Protein AF-A0AA35W5R3-F1 (afdb_monomer)

Sequence (94 aa):
MAANVPRITLSLAAVRTFHSGSIVSAGQQWRLGCGRARSGTEYGPLTDLPDWCYADGRQAPPTKGHVRRAQRQRKIGQKIQRLISEMEKAEETA

Structure (mmCIF, N/CA/C/O backbone):
data_AF-A0AA35W5R3-F1
#
_entry.id   AF-A0AA35W5R3-F1
#
loop_
_atom_site.group_PDB
_atom_site.id
_atom_site.type_symbol
_atom_site.label_atom_id
_atom_site.label_alt_id
_atom_site.label_comp_id
_atom_site.label_asym_id
_atom_site.label_entity_id
_atom_site.label_seq_id
_atom_site.pdbx_PDB_ins_code
_atom_site.Cartn_x
_atom_site.Cartn_y
_atom_site.Cartn_z
_atom_site.occupancy
_atom_site.B_iso_or_equiv
_atom_site.auth_seq_id
_atom_site.auth_comp_id
_atom_site.auth_asym_id
_atom_site.auth_atom_id
_atom_site.pdbx_PDB_model_num
ATOM 1 N N . MET A 1 1 ? 53.751 54.557 -24.362 1.00 39.69 1 MET A N 1
ATOM 2 C CA . MET A 1 1 ? 53.230 54.114 -23.049 1.00 39.69 1 MET A CA 1
ATOM 3 C C . MET A 1 1 ? 52.265 52.960 -23.295 1.00 39.69 1 MET A C 1
ATOM 5 O O . MET A 1 1 ? 51.115 53.209 -23.623 1.00 39.69 1 MET A O 1
ATOM 9 N N . ALA A 1 2 ? 52.739 51.711 -23.266 1.00 40.69 2 ALA A N 1
ATOM 10 C CA . ALA A 1 2 ? 51.883 50.538 -23.457 1.00 40.69 2 ALA A CA 1
ATOM 11 C C . ALA A 1 2 ? 51.383 50.068 -22.084 1.00 40.69 2 ALA A C 1
ATOM 13 O O . ALA A 1 2 ? 52.183 49.659 -21.244 1.00 40.69 2 ALA A O 1
ATOM 14 N N . ALA A 1 3 ? 50.080 50.195 -21.834 1.00 45.16 3 ALA A N 1
ATOM 15 C CA . ALA A 1 3 ? 49.461 49.756 -20.591 1.00 45.16 3 ALA A CA 1
ATOM 16 C C . ALA A 1 3 ? 49.395 48.221 -20.559 1.00 45.16 3 ALA A C 1
ATOM 18 O O . ALA A 1 3 ? 48.735 47.595 -21.387 1.00 45.16 3 ALA A O 1
ATOM 19 N N . ASN A 1 4 ? 50.104 47.624 -19.603 1.00 51.00 4 ASN A N 1
ATOM 20 C CA . ASN A 1 4 ? 50.024 46.204 -19.290 1.00 51.00 4 ASN A CA 1
ATOM 21 C C . ASN A 1 4 ? 48.726 45.955 -18.506 1.00 51.00 4 ASN A C 1
ATOM 23 O O . ASN A 1 4 ? 48.623 46.333 -17.341 1.00 51.00 4 ASN A O 1
ATOM 27 N N . VAL A 1 5 ? 47.721 45.373 -19.159 1.00 49.75 5 VAL A N 1
ATOM 28 C CA . VAL A 1 5 ? 46.473 44.962 -18.504 1.00 49.75 5 VAL A CA 1
ATOM 29 C C . VAL A 1 5 ? 46.640 43.507 -18.060 1.00 49.75 5 VAL A C 1
ATOM 31 O O . VAL A 1 5 ? 46.852 42.646 -18.919 1.00 49.75 5 VAL A O 1
ATOM 34 N N . PRO A 1 6 ? 46.541 43.183 -16.758 1.00 50.69 6 PRO A N 1
ATOM 35 C CA . PRO A 1 6 ? 46.635 41.802 -16.319 1.00 50.69 6 PRO A CA 1
ATOM 36 C C . PRO A 1 6 ? 45.419 41.030 -16.838 1.00 50.69 6 PRO A C 1
ATOM 38 O O . PRO A 1 6 ? 44.277 41.291 -16.458 1.00 50.69 6 PRO A O 1
ATOM 41 N N . ARG A 1 7 ? 45.663 40.056 -17.720 1.00 55.19 7 ARG A N 1
ATOM 42 C CA . ARG A 1 7 ? 44.673 39.033 -18.065 1.00 55.19 7 ARG A CA 1
ATOM 43 C C . ARG A 1 7 ? 44.453 38.173 -16.825 1.00 55.19 7 ARG A C 1
ATOM 45 O O . ARG A 1 7 ? 45.229 37.261 -16.559 1.00 55.19 7 ARG A O 1
ATOM 52 N N . ILE A 1 8 ? 43.401 38.470 -16.069 1.00 56.38 8 ILE A N 1
ATOM 53 C CA . ILE A 1 8 ? 42.899 37.571 -15.032 1.00 56.38 8 ILE A CA 1
ATOM 54 C C . ILE A 1 8 ? 42.340 36.349 -15.763 1.00 56.38 8 ILE A C 1
ATOM 56 O O . ILE A 1 8 ? 41.209 36.343 -16.243 1.00 56.38 8 ILE A O 1
ATOM 60 N N . THR A 1 9 ? 43.165 35.316 -15.908 1.00 54.69 9 THR A N 1
ATOM 61 C CA . THR A 1 9 ? 42.708 33.986 -16.296 1.00 54.69 9 THR A CA 1
ATOM 62 C C . THR A 1 9 ? 41.868 33.445 -15.148 1.00 54.69 9 THR A C 1
ATOM 64 O O . THR A 1 9 ? 42.403 32.902 -14.184 1.00 54.69 9 THR A O 1
ATOM 67 N N . LEU A 1 10 ? 40.549 33.621 -15.235 1.00 54.38 10 LEU A N 1
ATOM 68 C CA . LEU A 1 10 ? 39.600 32.849 -14.442 1.00 54.38 10 LEU A CA 1
ATOM 69 C C . LEU A 1 10 ? 39.756 31.390 -14.876 1.00 54.38 10 LEU A C 1
ATOM 71 O O . LEU A 1 10 ? 39.185 30.962 -15.879 1.00 54.38 10 LEU A O 1
ATOM 75 N N . SER A 1 11 ? 40.587 30.636 -14.157 1.00 59.12 11 SER A N 1
ATOM 76 C CA . SER A 1 11 ? 40.571 29.187 -14.255 1.00 59.12 11 SER A CA 1
ATOM 77 C C . SER A 1 11 ? 39.193 28.745 -13.781 1.00 59.12 11 SER A C 1
ATOM 79 O O . SER A 1 11 ? 38.862 28.790 -12.597 1.00 59.12 11 SER A O 1
ATOM 81 N N . LEU A 1 12 ? 38.343 28.365 -14.733 1.00 59.03 12 LEU A N 1
ATOM 82 C CA . LEU A 1 12 ? 37.092 27.693 -14.439 1.00 59.03 12 LEU A CA 1
ATOM 83 C C . LEU A 1 12 ? 37.471 26.297 -13.933 1.00 59.03 12 LEU A C 1
ATOM 85 O O . LEU A 1 12 ? 37.489 25.325 -14.685 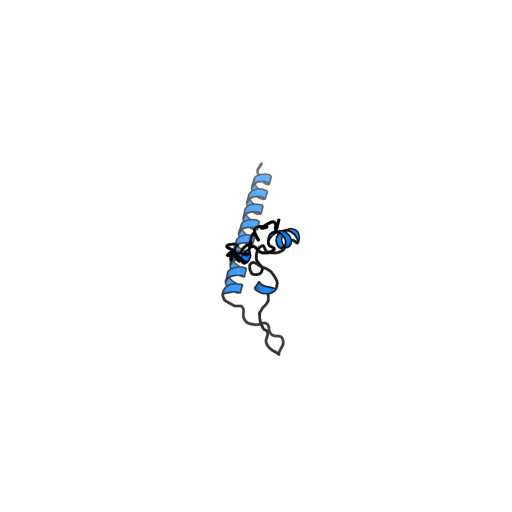1.00 59.03 12 LEU A O 1
ATOM 89 N N . ALA A 1 13 ? 37.881 26.206 -12.667 1.00 60.53 13 ALA A N 1
ATOM 90 C CA . ALA A 1 13 ? 37.989 24.939 -11.979 1.00 60.53 13 ALA A CA 1
ATOM 91 C C . ALA A 1 13 ? 36.586 24.338 -12.025 1.00 60.53 13 ALA A C 1
ATOM 93 O O . ALA A 1 13 ? 35.680 24.800 -11.334 1.00 60.53 13 ALA A O 1
ATOM 94 N N . ALA A 1 14 ? 36.379 23.372 -12.918 1.00 63.91 14 ALA A N 1
ATOM 95 C CA . ALA A 1 14 ? 35.153 22.605 -12.989 1.00 63.91 14 ALA A CA 1
ATOM 96 C C . ALA A 1 14 ? 35.028 21.837 -11.669 1.00 63.91 14 ALA A C 1
ATOM 98 O O . ALA A 1 14 ? 35.541 20.727 -11.519 1.00 63.91 14 ALA A O 1
ATOM 99 N N . VAL A 1 15 ? 34.405 22.469 -10.675 1.00 63.22 15 VAL A N 1
ATOM 100 C CA . VAL A 1 15 ? 34.080 21.833 -9.407 1.00 63.22 15 VAL A CA 1
ATOM 101 C C . VAL A 1 15 ? 33.075 20.741 -9.743 1.00 63.22 15 VAL A C 1
ATOM 103 O O . VAL A 1 15 ? 31.923 21.016 -10.070 1.00 63.22 15 VAL A O 1
ATOM 106 N N . ARG A 1 16 ? 33.522 19.485 -9.713 1.00 63.97 16 ARG A N 1
ATOM 107 C CA . ARG A 1 16 ? 32.633 18.325 -9.794 1.00 63.97 16 ARG A CA 1
ATOM 108 C C . ARG A 1 16 ? 31.841 18.288 -8.492 1.00 63.97 16 ARG A C 1
ATOM 110 O O . ARG A 1 16 ? 32.306 17.750 -7.492 1.00 63.97 16 ARG A O 1
ATOM 117 N N . THR A 1 17 ? 30.679 18.925 -8.475 1.00 66.62 17 THR A N 1
ATOM 118 C CA . THR A 1 17 ? 29.759 18.843 -7.345 1.00 66.62 17 THR A CA 1
ATOM 119 C C . THR A 1 17 ? 29.133 17.451 -7.347 1.00 66.62 17 THR A C 1
ATOM 121 O O . THR A 1 17 ? 28.400 17.071 -8.258 1.00 66.62 17 THR A O 1
ATOM 124 N N . PHE A 1 18 ? 29.461 16.642 -6.341 1.00 66.88 18 PHE A N 1
ATOM 125 C CA . PHE A 1 18 ? 28.790 15.364 -6.137 1.00 66.88 18 PHE A CA 1
ATOM 126 C C . PHE A 1 18 ? 27.417 15.634 -5.524 1.00 66.88 18 PHE A C 1
ATOM 128 O O . PHE A 1 18 ? 27.310 16.189 -4.431 1.00 66.88 18 PHE A O 1
ATOM 135 N N . HIS A 1 19 ? 26.356 15.255 -6.233 1.00 65.31 19 HIS A N 1
ATOM 136 C CA . HIS A 1 19 ? 25.011 15.286 -5.679 1.00 65.31 19 HIS A CA 1
ATOM 137 C C . HIS A 1 19 ? 24.876 14.166 -4.638 1.00 65.31 19 HIS A C 1
ATOM 139 O O . HIS A 1 19 ? 24.858 12.991 -4.991 1.00 65.31 19 HIS A O 1
ATOM 145 N N . SER A 1 20 ? 24.794 14.526 -3.356 1.00 67.81 20 SER A N 1
ATOM 146 C CA . SER A 1 20 ? 24.569 13.590 -2.241 1.00 67.81 20 SER A CA 1
ATOM 147 C C . SER A 1 20 ? 23.084 13.367 -1.926 1.00 67.81 20 SER A C 1
ATOM 149 O O . SER A 1 20 ? 22.744 12.710 -0.942 1.00 67.81 20 SER A O 1
ATOM 151 N N . GLY A 1 21 ? 22.179 13.915 -2.742 1.00 65.25 21 GLY A N 1
ATOM 152 C CA . GLY A 1 21 ? 20.745 13.728 -2.570 1.00 65.25 21 GLY A CA 1
ATOM 153 C C . GLY A 1 21 ? 20.326 12.292 -2.878 1.00 65.25 21 GLY A C 1
ATOM 154 O O . GLY A 1 21 ? 20.760 11.689 -3.859 1.00 65.25 21 GLY A O 1
ATOM 155 N N . SER A 1 22 ? 19.446 11.736 -2.045 1.00 67.75 22 SER A N 1
ATOM 156 C CA . SER A 1 22 ? 18.822 10.447 -2.337 1.00 67.75 22 SER A CA 1
ATOM 157 C C . SER A 1 22 ? 17.971 10.564 -3.604 1.00 67.75 22 SER A C 1
ATOM 159 O O . SER A 1 22 ? 16.999 11.32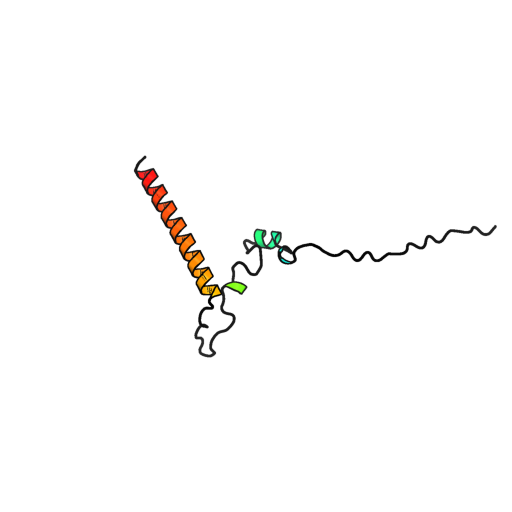1 -3.631 1.00 67.75 22 SER A O 1
ATOM 161 N N . ILE A 1 23 ? 18.296 9.776 -4.635 1.00 65.06 23 ILE A N 1
ATOM 162 C CA . ILE A 1 23 ? 17.536 9.697 -5.900 1.00 65.06 23 ILE A CA 1
ATOM 163 C C . ILE A 1 23 ? 16.055 9.376 -5.632 1.00 65.06 23 ILE A C 1
ATOM 165 O O . ILE A 1 23 ? 15.165 9.813 -6.359 1.00 65.06 23 ILE A O 1
ATOM 169 N N . VAL A 1 24 ? 15.771 8.675 -4.529 1.00 62.53 24 VAL A N 1
ATOM 170 C CA . VAL A 1 24 ? 14.417 8.289 -4.105 1.00 62.53 24 VAL A CA 1
ATOM 171 C C . VAL A 1 24 ? 13.532 9.507 -3.788 1.00 62.53 24 VAL A C 1
ATOM 173 O O . VAL A 1 24 ? 12.308 9.421 -3.889 1.00 62.53 24 VAL A O 1
ATOM 176 N N . SER A 1 25 ? 14.129 10.656 -3.458 1.00 66.75 25 SER A N 1
ATOM 177 C CA . SER A 1 25 ? 13.413 11.887 -3.097 1.00 66.75 25 SER A CA 1
ATOM 178 C C . SER A 1 25 ? 13.106 12.798 -4.294 1.00 66.75 25 SER A C 1
ATOM 180 O O . SER A 1 25 ? 12.351 13.764 -4.150 1.00 66.75 25 SER A O 1
ATOM 182 N N . ALA A 1 26 ? 13.645 12.513 -5.484 1.00 81.44 26 ALA A N 1
ATOM 183 C CA . ALA A 1 26 ? 13.457 13.358 -6.662 1.00 81.44 26 ALA A CA 1
ATOM 184 C C . ALA A 1 26 ? 11.980 13.386 -7.098 1.00 81.44 26 ALA A C 1
ATOM 186 O O . ALA A 1 26 ? 11.419 12.368 -7.508 1.00 81.44 26 ALA A O 1
ATOM 187 N N . GLY A 1 27 ? 11.325 14.547 -6.995 1.00 88.31 27 GLY A N 1
ATOM 188 C CA . GLY A 1 27 ? 9.903 14.711 -7.329 1.00 88.31 27 GLY A CA 1
ATOM 189 C C . GLY A 1 27 ? 8.923 14.177 -6.274 1.00 88.31 27 GLY A C 1
ATOM 190 O O . GLY A 1 27 ? 7.737 14.028 -6.570 1.00 88.31 27 GLY A O 1
ATOM 191 N N . GLN A 1 28 ? 9.384 13.894 -5.049 1.00 89.88 28 GLN A N 1
ATOM 192 C CA . GLN A 1 28 ? 8.530 13.426 -3.951 1.00 89.88 28 GLN A CA 1
ATOM 193 C C . GLN A 1 28 ? 7.374 14.396 -3.654 1.00 89.88 28 GLN A C 1
ATOM 195 O O . GLN A 1 28 ? 6.234 13.960 -3.532 1.00 89.88 28 GLN A O 1
ATOM 200 N N . GLN A 1 29 ? 7.655 15.698 -3.536 1.00 91.56 29 GLN A N 1
ATOM 201 C CA . GLN A 1 29 ? 6.640 16.701 -3.186 1.00 91.56 29 GLN A CA 1
ATOM 202 C C . GLN A 1 29 ? 5.517 16.763 -4.223 1.00 91.56 29 GLN A C 1
ATOM 204 O O . GLN A 1 29 ? 4.346 16.761 -3.859 1.00 91.56 29 GLN A O 1
ATOM 209 N N . TRP A 1 30 ? 5.871 16.734 -5.509 1.00 92.69 30 TRP A N 1
ATOM 210 C CA . TRP A 1 30 ? 4.892 16.703 -6.590 1.00 92.69 30 TRP A CA 1
ATOM 211 C C . TRP A 1 30 ? 4.040 15.428 -6.546 1.00 92.69 30 TRP A C 1
ATOM 213 O O . TRP A 1 30 ? 2.820 15.505 -6.637 1.00 92.69 30 TRP A O 1
ATOM 223 N N . ARG A 1 31 ? 4.656 14.255 -6.318 1.00 92.62 31 ARG A N 1
ATOM 224 C CA . ARG A 1 31 ? 3.908 12.994 -6.175 1.00 92.62 31 ARG A CA 1
ATOM 225 C C . ARG A 1 31 ? 2.908 13.051 -5.027 1.00 92.62 31 ARG A C 1
ATOM 227 O O . ARG A 1 31 ? 1.751 12.703 -5.239 1.00 92.62 31 ARG A O 1
ATOM 234 N N . LEU A 1 32 ? 3.331 13.530 -3.858 1.00 93.00 32 LEU A N 1
ATOM 235 C CA . LEU A 1 32 ? 2.445 13.687 -2.703 1.00 93.00 32 LEU A CA 1
ATOM 236 C C . LEU A 1 32 ? 1.320 14.693 -2.986 1.00 93.00 32 LEU A C 1
ATOM 238 O O . LEU A 1 32 ? 0.170 14.411 -2.664 1.00 93.00 32 LEU A O 1
ATOM 242 N N . GLY A 1 33 ? 1.622 15.812 -3.653 1.00 95.19 33 GLY A N 1
ATOM 243 C CA . GLY A 1 33 ? 0.619 16.797 -4.075 1.00 95.19 33 GLY A CA 1
ATOM 244 C C . GLY A 1 33 ? -0.419 16.231 -5.049 1.00 95.19 33 GLY A C 1
ATOM 245 O O . GLY A 1 33 ? -1.578 16.626 -5.016 1.00 95.19 33 GLY A O 1
ATOM 246 N N . CYS A 1 34 ? -0.035 15.252 -5.868 1.00 92.62 34 CYS A N 1
ATOM 247 C CA . CYS A 1 34 ? -0.944 14.520 -6.750 1.00 92.62 34 CYS A CA 1
ATOM 248 C C . CYS A 1 34 ? -1.588 13.280 -6.097 1.00 92.62 34 CYS A C 1
ATOM 250 O O . CYS A 1 34 ? -2.156 12.458 -6.816 1.00 92.62 34 CYS A O 1
ATOM 252 N N . GLY A 1 35 ? -1.460 13.084 -4.779 1.00 91.69 35 GLY A N 1
ATOM 253 C CA . GLY A 1 35 ? -2.028 11.924 -4.079 1.00 91.69 35 GLY A CA 1
ATOM 254 C C . GLY A 1 35 ? -1.372 10.583 -4.435 1.00 91.69 35 GLY A C 1
ATOM 255 O O . GLY A 1 35 ? -2.007 9.535 -4.341 1.00 91.69 35 GLY A O 1
ATOM 256 N N . ARG A 1 36 ? -0.115 10.596 -4.889 1.00 90.50 36 ARG A N 1
ATOM 257 C CA . ARG A 1 36 ? 0.662 9.396 -5.233 1.00 90.50 36 ARG A CA 1
ATOM 258 C C . ARG A 1 36 ? 1.600 8.993 -4.101 1.00 90.50 36 ARG A C 1
ATOM 260 O O . ARG A 1 36 ? 1.924 9.779 -3.210 1.00 90.50 36 ARG A O 1
ATOM 267 N N . ALA A 1 37 ? 2.101 7.765 -4.199 1.00 90.62 37 ALA A N 1
ATOM 268 C CA . ALA A 1 37 ? 3.115 7.245 -3.300 1.00 90.62 37 ALA A CA 1
ATOM 269 C C . ALA A 1 37 ? 4.369 8.132 -3.285 1.00 90.62 37 ALA A C 1
ATOM 271 O O . ALA A 1 37 ? 4.771 8.703 -4.306 1.00 90.62 37 ALA A O 1
ATOM 272 N N . ARG A 1 38 ? 5.006 8.231 -2.114 1.00 89.81 38 ARG A N 1
ATOM 273 C CA . ARG A 1 38 ? 6.201 9.060 -1.912 1.00 89.81 38 ARG A CA 1
ATOM 274 C C . ARG A 1 38 ? 7.322 8.608 -2.852 1.00 89.81 38 ARG A C 1
ATOM 276 O O . ARG A 1 38 ? 7.946 9.420 -3.544 1.00 89.81 38 ARG A O 1
ATOM 283 N N . SER A 1 39 ? 7.521 7.294 -2.910 1.00 86.44 39 SER A N 1
ATOM 284 C CA . SER A 1 39 ? 8.386 6.616 -3.872 1.00 86.44 39 SER A CA 1
ATOM 285 C C . SER A 1 39 ? 7.562 5.860 -4.916 1.00 86.44 39 SER A C 1
ATOM 287 O O . SER A 1 39 ? 6.432 5.457 -4.660 1.00 86.44 39 SER A O 1
ATOM 289 N N . GLY A 1 40 ? 8.132 5.643 -6.104 1.00 82.75 40 GLY A N 1
ATOM 290 C CA . GLY A 1 40 ? 7.445 4.935 -7.193 1.00 82.75 40 GLY A CA 1
ATOM 291 C C . GLY A 1 40 ? 7.207 3.440 -6.946 1.00 82.75 40 GLY A C 1
ATOM 292 O O . GLY A 1 40 ? 6.529 2.809 -7.744 1.00 82.75 40 GLY A O 1
ATOM 293 N N . THR A 1 41 ? 7.759 2.874 -5.868 1.00 87.19 41 THR A N 1
ATOM 294 C CA . THR A 1 41 ? 7.745 1.429 -5.577 1.00 87.19 41 THR A CA 1
ATOM 295 C C . THR A 1 41 ? 6.951 1.062 -4.320 1.00 87.19 41 THR A C 1
ATOM 297 O O . THR A 1 41 ? 6.866 -0.111 -3.967 1.00 87.19 41 THR A O 1
ATOM 300 N N . GLU A 1 42 ? 6.366 2.038 -3.624 1.00 88.06 42 GLU A N 1
ATOM 301 C CA . GLU A 1 42 ? 5.630 1.816 -2.372 1.00 88.06 42 GLU A CA 1
ATOM 302 C C . GLU A 1 42 ? 4.271 1.138 -2.611 1.00 88.06 42 GLU A C 1
ATOM 304 O O . GLU A 1 42 ? 4.002 0.078 -2.043 1.00 88.06 42 GLU A O 1
ATOM 309 N N . TYR A 1 43 ? 3.432 1.740 -3.453 1.00 89.81 43 TYR A N 1
ATOM 310 C CA . TYR A 1 43 ? 2.122 1.228 -3.858 1.00 89.81 43 TYR A CA 1
ATOM 311 C C . TYR A 1 43 ? 1.744 1.787 -5.232 1.00 89.81 43 TYR A C 1
ATOM 313 O O . TYR A 1 43 ? 2.281 2.813 -5.660 1.00 89.81 43 TYR A O 1
ATOM 321 N N . GLY A 1 44 ? 0.805 1.132 -5.910 1.00 90.69 44 GLY A N 1
ATOM 322 C CA . GLY A 1 44 ? 0.289 1.564 -7.204 1.00 90.69 44 GLY A CA 1
ATOM 323 C C . GLY A 1 44 ? 0.582 0.570 -8.327 1.00 90.69 44 GLY A C 1
ATOM 324 O O . GLY A 1 44 ? 1.149 -0.497 -8.090 1.00 90.69 44 GLY A O 1
ATOM 325 N N . PRO A 1 45 ? 0.209 0.913 -9.573 1.00 90.12 45 PRO A N 1
ATOM 326 C CA . PRO A 1 45 ? 0.186 -0.034 -10.685 1.00 90.12 45 PRO A CA 1
ATOM 327 C C . PRO A 1 45 ? 1.547 -0.685 -10.941 1.00 90.12 45 PRO A C 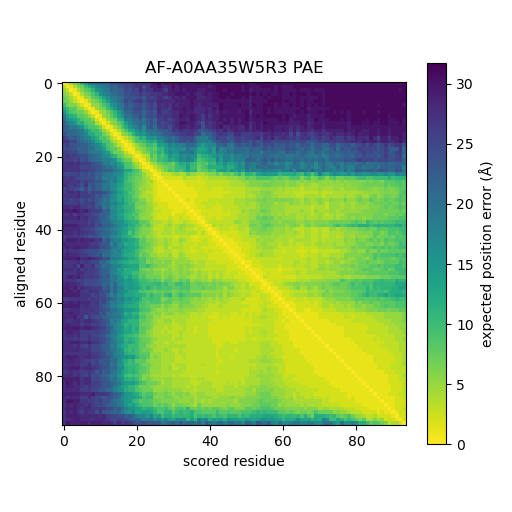1
ATOM 329 O O . PRO A 1 45 ? 1.603 -1.881 -11.175 1.00 90.12 45 PRO A O 1
ATOM 332 N N . LEU A 1 46 ? 2.646 0.060 -10.803 1.00 90.19 46 LEU A N 1
ATOM 333 C CA . LEU A 1 46 ? 3.996 -0.476 -11.001 1.00 90.19 46 LEU A CA 1
ATOM 334 C C . LEU A 1 46 ? 4.379 -1.579 -9.996 1.00 90.19 46 LEU A C 1
ATOM 336 O O . LEU A 1 46 ? 5.230 -2.406 -10.292 1.00 90.19 46 LEU A O 1
ATOM 340 N N . THR A 1 47 ? 3.787 -1.572 -8.802 1.00 90.06 47 THR A N 1
ATOM 341 C CA . THR A 1 47 ? 4.147 -2.482 -7.701 1.00 90.06 47 THR A CA 1
ATOM 342 C C . THR A 1 47 ? 3.103 -3.570 -7.470 1.00 90.06 47 THR A C 1
ATOM 344 O O . THR A 1 47 ? 3.429 -4.635 -6.937 1.00 90.06 47 THR A O 1
ATOM 347 N N . ASP A 1 48 ? 1.841 -3.280 -7.784 1.00 89.06 48 ASP A N 1
ATOM 348 C CA . ASP A 1 48 ? 0.695 -4.116 -7.431 1.00 89.06 48 ASP A CA 1
ATOM 349 C C . ASP A 1 48 ? 0.152 -4.922 -8.618 1.00 89.06 48 ASP A C 1
ATOM 351 O O . ASP A 1 48 ? -0.445 -5.975 -8.388 1.00 89.06 48 ASP A O 1
ATOM 355 N N . LEU A 1 49 ? 0.407 -4.493 -9.861 1.00 89.56 49 LEU A N 1
ATOM 356 C CA . LEU A 1 49 ? 0.087 -5.285 -11.050 1.00 89.56 49 LEU A CA 1
ATOM 357 C C . LEU A 1 49 ? 1.128 -6.393 -11.269 1.00 89.56 49 LEU A C 1
ATOM 359 O O . LEU A 1 49 ? 2.290 -6.229 -10.897 1.00 89.56 49 LEU A O 1
ATOM 363 N N . PRO A 1 50 ? 0.726 -7.524 -11.873 1.00 90.06 50 PRO A N 1
ATOM 364 C CA . PRO A 1 50 ? 1.664 -8.565 -12.251 1.00 90.06 50 PRO A CA 1
ATOM 365 C C . PRO A 1 50 ? 2.516 -8.119 -13.445 1.00 90.06 50 PRO A C 1
ATOM 367 O O . PRO A 1 50 ? 2.002 -7.561 -14.412 1.00 90.06 50 PRO A O 1
ATOM 370 N N . ASP A 1 51 ? 3.808 -8.441 -13.401 1.00 90.69 51 ASP A N 1
ATOM 371 C CA . ASP A 1 51 ? 4.757 -8.114 -14.474 1.00 90.69 51 ASP A CA 1
ATOM 372 C C . ASP A 1 51 ? 4.472 -8.875 -15.788 1.00 90.69 51 ASP A C 1
ATOM 374 O O . ASP A 1 51 ? 4.957 -8.493 -16.851 1.00 90.69 51 ASP A O 1
ATOM 378 N N . TRP A 1 52 ? 3.703 -9.970 -15.731 1.00 91.50 52 TRP A N 1
ATOM 379 C CA . TRP A 1 52 ? 3.355 -10.814 -16.877 1.00 91.50 52 TRP A CA 1
ATOM 380 C C . TRP A 1 52 ? 2.024 -11.552 -16.662 1.00 91.50 52 TRP A C 1
ATOM 382 O O . TRP A 1 52 ? 1.500 -11.629 -15.550 1.00 91.50 52 TRP A O 1
ATOM 392 N N . CYS A 1 53 ? 1.474 -12.122 -17.733 1.00 91.88 53 CYS A N 1
ATOM 393 C CA . CYS A 1 53 ? 0.315 -13.016 -17.700 1.00 91.88 53 CYS A CA 1
ATOM 394 C C . CYS A 1 53 ? 0.492 -14.151 -18.719 1.00 91.88 53 CYS A C 1
ATOM 396 O O . CYS A 1 53 ? 1.340 -14.064 -19.609 1.00 91.88 53 CYS A O 1
ATOM 398 N N . TYR A 1 54 ? -0.268 -15.238 -18.568 1.00 95.06 54 TYR A N 1
ATOM 399 C CA . TYR A 1 54 ? -0.286 -16.307 -19.568 1.00 95.06 54 TYR A CA 1
ATOM 400 C C . TYR A 1 54 ? -0.953 -15.804 -20.854 1.00 95.06 54 TYR A C 1
ATOM 402 O O . TYR A 1 54 ? -1.882 -15.001 -20.790 1.00 95.06 54 TYR A O 1
ATOM 410 N N . ALA A 1 55 ? -0.540 -16.327 -22.011 1.00 96.25 55 ALA A N 1
ATOM 411 C CA . ALA A 1 55 ? -1.141 -15.974 -23.302 1.00 96.25 55 ALA A CA 1
ATOM 412 C C . ALA A 1 55 ? -2.658 -16.250 -23.350 1.00 96.25 55 ALA A C 1
ATOM 414 O O . ALA A 1 55 ? -3.401 -15.510 -23.985 1.00 96.25 55 ALA A O 1
ATOM 415 N N . ASP A 1 56 ? -3.120 -17.251 -22.597 1.00 95.62 56 ASP A N 1
ATOM 416 C CA . ASP A 1 56 ? -4.538 -17.606 -22.451 1.00 95.62 56 ASP A CA 1
ATOM 417 C C . ASP A 1 56 ? -5.346 -16.594 -21.607 1.00 95.62 56 ASP A C 1
ATOM 419 O O . ASP A 1 56 ? -6.520 -16.817 -21.319 1.00 95.62 56 ASP A O 1
ATOM 423 N N . GLY A 1 57 ? -4.717 -15.520 -21.116 1.00 92.56 57 GLY A N 1
ATOM 424 C CA . GLY A 1 57 ? -5.338 -14.508 -20.255 1.00 92.56 57 GLY A CA 1
ATOM 425 C C . GLY A 1 57 ? -5.402 -14.885 -18.773 1.00 92.56 57 GLY A C 1
ATOM 426 O O . GLY A 1 57 ? -5.923 -14.123 -17.957 1.00 92.56 57 GLY A O 1
ATOM 427 N N . ARG A 1 58 ? -4.855 -16.042 -18.378 1.00 93.19 58 ARG A N 1
ATOM 428 C CA . ARG A 1 58 ? -4.733 -16.396 -16.956 1.00 93.19 58 ARG A CA 1
ATOM 429 C C . ARG A 1 58 ? 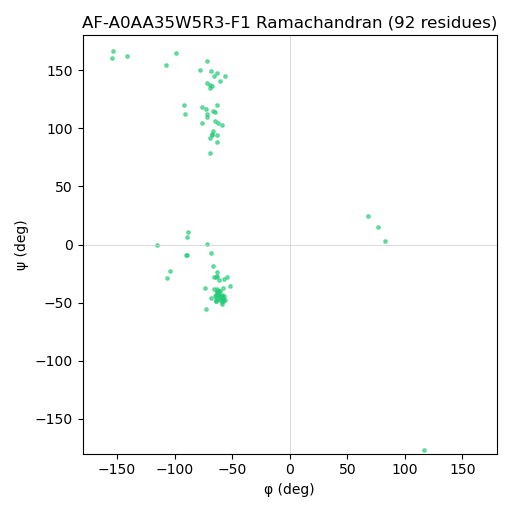-3.733 -15.456 -16.278 1.00 93.19 58 ARG A C 1
ATOM 431 O O . ARG A 1 58 ? -2.652 -15.186 -16.801 1.00 93.19 58 ARG A O 1
ATOM 438 N N . GLN A 1 59 ? -4.084 -14.988 -15.087 1.00 88.94 59 GLN A N 1
ATOM 439 C CA . GLN A 1 59 ? -3.200 -14.156 -14.274 1.00 88.94 59 GLN A CA 1
ATOM 440 C C . GLN A 1 59 ? -1.965 -14.940 -13.812 1.00 88.94 59 GLN A C 1
ATOM 442 O O . GLN A 1 59 ? -2.048 -16.140 -13.529 1.00 88.94 59 GLN A O 1
ATOM 447 N N . ALA A 1 60 ? -0.822 -14.259 -13.722 1.00 92.00 60 ALA A N 1
ATOM 448 C CA . ALA A 1 60 ? 0.385 -14.858 -13.172 1.00 92.00 60 ALA A CA 1
ATOM 449 C C . ALA A 1 60 ? 0.188 -15.245 -11.694 1.00 92.00 60 ALA A C 1
ATOM 451 O O . ALA A 1 60 ? -0.540 -14.569 -10.957 1.00 92.00 60 ALA A O 1
ATOM 452 N N . PRO A 1 61 ? 0.842 -16.322 -11.231 1.00 93.12 61 PRO A N 1
ATOM 453 C CA . PRO A 1 61 ? 0.826 -16.679 -9.821 1.00 93.12 61 PRO A CA 1
ATOM 454 C C . PRO A 1 61 ? 1.428 -15.546 -8.965 1.00 93.12 61 PRO A C 1
ATOM 456 O O . PRO A 1 61 ? 2.428 -14.936 -9.355 1.00 93.12 61 PRO A O 1
ATOM 459 N N . PRO A 1 62 ? 0.861 -15.257 -7.778 1.00 93.12 62 PRO A N 1
ATOM 460 C CA . PRO A 1 62 ? 1.302 -14.135 -6.961 1.00 93.12 62 PRO A CA 1
ATOM 461 C C . PRO A 1 62 ? 2.700 -14.376 -6.382 1.00 93.12 62 PRO A C 1
ATOM 463 O O . PRO A 1 62 ? 2.991 -15.429 -5.811 1.00 93.12 62 PRO A O 1
ATOM 466 N N . THR A 1 63 ? 3.568 -13.365 -6.459 1.00 92.94 63 THR A N 1
ATOM 467 C CA . THR A 1 63 ? 4.903 -13.452 -5.852 1.00 92.94 63 THR A CA 1
ATOM 468 C C . THR A 1 63 ? 4.826 -13.374 -4.325 1.00 92.94 63 THR A C 1
ATOM 470 O O . THR A 1 63 ? 3.902 -12.790 -3.747 1.00 92.94 63 THR A O 1
ATOM 473 N N . LYS A 1 64 ? 5.858 -13.883 -3.637 1.00 95.12 64 LYS A N 1
ATOM 474 C CA . LYS A 1 64 ? 5.985 -13.782 -2.168 1.00 95.12 64 LYS A CA 1
ATOM 475 C C . LYS A 1 64 ? 5.833 -12.337 -1.669 1.00 95.12 64 LYS A C 1
ATOM 477 O O . LYS A 1 64 ? 5.266 -12.101 -0.603 1.00 95.12 64 LYS A O 1
ATOM 482 N N . GLY A 1 65 ? 6.324 -11.368 -2.448 1.00 92.88 65 GLY A N 1
ATOM 483 C CA . GLY A 1 65 ? 6.214 -9.942 -2.151 1.00 92.88 65 GLY A CA 1
ATOM 484 C C . GLY A 1 65 ? 4.767 -9.448 -2.155 1.00 92.88 65 GLY A C 1
ATOM 485 O O . GLY A 1 65 ? 4.355 -8.822 -1.176 1.00 92.88 65 GLY A O 1
ATOM 486 N N . HIS A 1 66 ? 3.996 -9.778 -3.199 1.00 92.50 66 HIS A N 1
ATOM 487 C CA . HIS A 1 66 ? 2.572 -9.430 -3.283 1.00 92.50 66 HIS A CA 1
ATOM 488 C C . HIS A 1 66 ? 1.780 -10.047 -2.135 1.00 92.50 66 HIS A C 1
ATOM 490 O O . HIS A 1 66 ? 1.062 -9.332 -1.440 1.00 92.50 66 HIS A O 1
ATOM 496 N N . VAL A 1 67 ? 1.974 -11.344 -1.868 1.00 94.69 67 VAL A N 1
ATOM 497 C CA . VAL A 1 67 ? 1.272 -12.040 -0.778 1.00 94.69 67 VAL A CA 1
ATOM 498 C C . VAL A 1 67 ? 1.554 -11.367 0.567 1.00 94.69 67 VAL A C 1
ATOM 500 O O . VAL A 1 67 ? 0.631 -11.060 1.322 1.00 94.69 67 VAL A O 1
ATOM 503 N N . ARG A 1 68 ? 2.824 -11.058 0.856 1.00 95.69 68 ARG A N 1
ATOM 504 C CA . ARG A 1 68 ? 3.220 -10.375 2.094 1.00 95.69 68 ARG A CA 1
ATOM 505 C C . ARG A 1 68 ? 2.604 -8.976 2.213 1.00 95.69 68 ARG A C 1
ATOM 507 O O . ARG A 1 68 ? 2.160 -8.607 3.302 1.00 95.69 68 ARG A O 1
ATOM 514 N N . ARG A 1 69 ? 2.590 -8.186 1.130 1.00 94.38 69 ARG A N 1
ATOM 515 C CA . ARG A 1 69 ? 1.970 -6.846 1.113 1.00 94.38 69 ARG A CA 1
ATOM 516 C C . ARG A 1 69 ? 0.463 -6.939 1.347 1.00 94.38 69 ARG A C 1
ATOM 518 O O . ARG A 1 69 ? -0.041 -6.253 2.232 1.00 94.38 69 ARG A O 1
ATOM 525 N N . ALA A 1 70 ? -0.224 -7.849 0.659 1.00 93.25 70 ALA A N 1
ATOM 526 C CA . ALA A 1 70 ? -1.658 -8.077 0.821 1.00 93.25 70 ALA A CA 1
ATOM 527 C C . ALA A 1 70 ? -2.019 -8.491 2.258 1.00 93.25 70 ALA A C 1
ATOM 529 O O . ALA A 1 70 ? -2.924 -7.923 2.868 1.00 93.25 70 ALA A O 1
ATOM 530 N N . GLN A 1 71 ? -1.262 -9.418 2.853 1.00 96.94 71 GLN A N 1
ATOM 531 C CA . GLN A 1 71 ? -1.456 -9.817 4.250 1.00 96.94 71 GLN A CA 1
ATOM 532 C C . GLN A 1 71 ? -1.233 -8.657 5.226 1.00 96.94 71 GLN A C 1
ATOM 534 O O . GLN A 1 71 ? -1.978 -8.519 6.196 1.00 96.94 71 GLN A O 1
ATOM 539 N N . ARG A 1 72 ? -0.225 -7.809 4.983 1.00 96.12 72 ARG A N 1
ATOM 540 C CA . ARG A 1 72 ? 0.019 -6.616 5.803 1.00 96.12 72 ARG A CA 1
ATOM 541 C C . ARG A 1 72 ? -1.160 -5.646 5.728 1.00 96.12 72 ARG A C 1
ATOM 543 O O . ARG A 1 72 ? -1.624 -5.208 6.776 1.00 96.12 72 ARG A O 1
ATOM 550 N N . GLN A 1 73 ? -1.667 -5.365 4.528 1.00 95.56 73 GLN A N 1
ATOM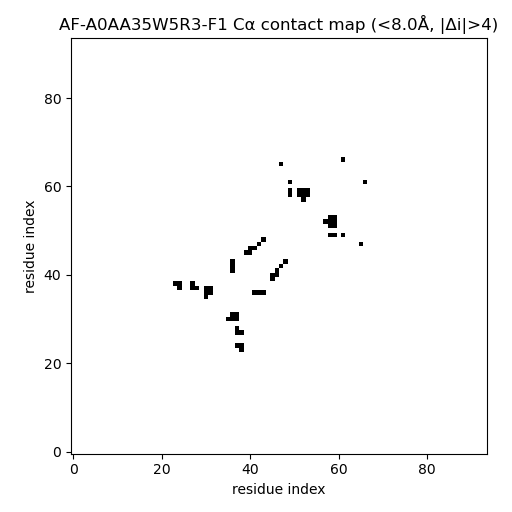 551 C CA . GLN A 1 73 ? -2.824 -4.483 4.348 1.00 95.56 73 GLN A CA 1
ATOM 552 C C . GLN A 1 73 ? -4.081 -5.048 5.011 1.00 95.56 73 GLN A C 1
ATOM 554 O O . GLN A 1 73 ? -4.779 -4.329 5.721 1.00 95.56 73 GLN A O 1
ATOM 559 N N . ARG A 1 74 ? -4.310 -6.363 4.903 1.00 97.88 74 ARG A N 1
ATOM 560 C CA . ARG A 1 74 ? -5.411 -7.034 5.605 1.00 97.88 74 ARG A CA 1
ATOM 561 C C . ARG A 1 74 ? -5.328 -6.850 7.121 1.00 97.88 74 ARG A C 1
ATOM 563 O O . ARG A 1 74 ? -6.333 -6.521 7.742 1.00 97.88 74 ARG A O 1
ATOM 570 N N . LYS A 1 75 ? -4.144 -7.027 7.717 1.00 98.44 75 LYS A N 1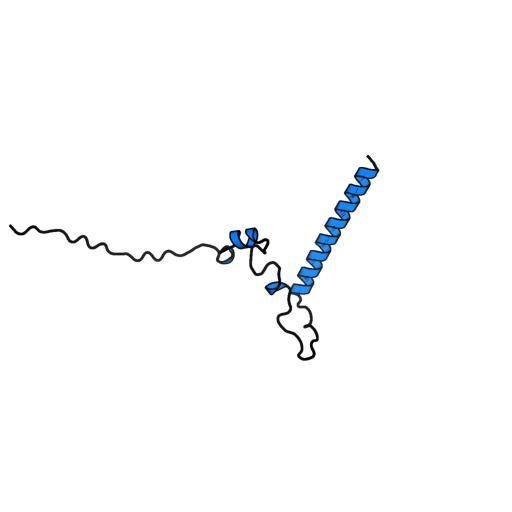
ATOM 571 C CA . LYS A 1 75 ? -3.938 -6.826 9.163 1.00 98.44 75 LYS A CA 1
ATOM 572 C C . LYS A 1 75 ? -4.218 -5.385 9.589 1.00 98.44 75 LYS A C 1
ATOM 574 O O . LYS A 1 75 ? -4.802 -5.169 10.646 1.00 98.44 75 LYS A O 1
ATOM 579 N N . ILE A 1 76 ? -3.812 -4.410 8.775 1.00 98.25 76 ILE A N 1
ATOM 580 C CA . ILE A 1 76 ? -4.085 -2.991 9.034 1.00 98.25 76 ILE A CA 1
ATOM 581 C C . ILE A 1 76 ? -5.595 -2.732 8.996 1.00 98.25 76 ILE A C 1
ATOM 583 O O . ILE A 1 76 ? -6.126 -2.178 9.952 1.00 98.25 76 ILE A O 1
ATOM 587 N N . GLY A 1 77 ? -6.295 -3.204 7.961 1.00 98.38 77 GLY A N 1
ATOM 588 C CA . GLY A 1 77 ? -7.750 -3.058 7.851 1.00 98.38 77 GLY A CA 1
ATOM 589 C C . GLY A 1 77 ? -8.506 -3.691 9.022 1.00 98.38 77 GLY A C 1
ATOM 590 O O . GLY A 1 77 ? -9.368 -3.054 9.618 1.00 98.38 77 GLY A O 1
ATOM 591 N N . GLN A 1 78 ? -8.117 -4.902 9.430 1.00 98.56 78 GLN A N 1
ATOM 592 C CA . GLN A 1 78 ? -8.689 -5.571 10.606 1.00 98.56 78 GLN A CA 1
ATOM 593 C C . GLN A 1 78 ? -8.472 -4.771 11.894 1.00 98.56 78 GLN A C 1
ATOM 595 O O . GLN A 1 78 ? -9.369 -4.688 12.730 1.00 98.56 78 GLN A O 1
ATOM 600 N N . LYS A 1 79 ? -7.291 -4.163 12.058 1.00 98.62 79 LYS A N 1
ATOM 601 C CA . LYS A 1 79 ? -7.003 -3.304 13.210 1.00 98.62 79 LYS A CA 1
ATOM 602 C C . LYS A 1 79 ? -7.878 -2.051 13.204 1.00 98.62 79 LYS A C 1
ATOM 604 O O . LYS A 1 79 ? -8.407 -1.703 14.250 1.00 98.62 79 LYS A O 1
ATOM 609 N N . ILE A 1 80 ? -8.037 -1.402 12.051 1.00 98.50 80 ILE A N 1
ATOM 610 C CA . ILE A 1 80 ? -8.895 -0.217 11.909 1.00 98.50 80 ILE A CA 1
ATOM 611 C C . ILE A 1 80 ? -10.333 -0.562 12.300 1.00 98.50 80 ILE A C 1
ATOM 613 O O . ILE A 1 80 ? -10.897 0.096 13.164 1.00 98.50 80 ILE A O 1
ATOM 617 N N . GLN A 1 81 ? -10.887 -1.637 11.736 1.00 98.62 81 GLN A N 1
ATOM 618 C CA . GLN A 1 81 ? -12.250 -2.075 12.038 1.00 98.62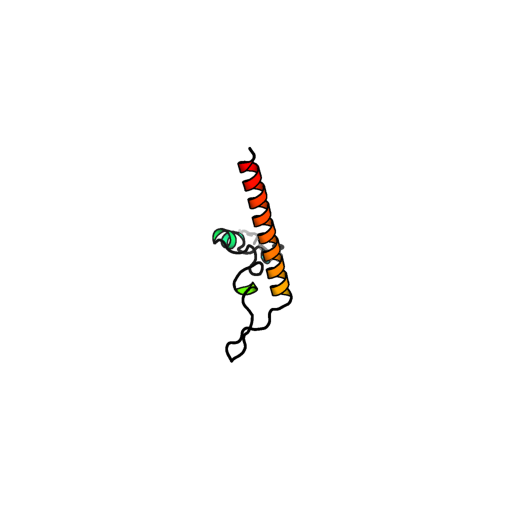 81 GLN A CA 1
ATOM 619 C C . GLN A 1 81 ? -12.440 -2.379 13.528 1.00 98.62 81 GLN A C 1
ATOM 621 O O . GLN A 1 81 ? -13.428 -1.963 14.126 1.00 98.62 81 GLN A O 1
ATOM 626 N N . ARG A 1 82 ? -11.475 -3.073 14.141 1.00 98.44 82 ARG A N 1
ATOM 627 C CA . ARG A 1 82 ? -11.502 -3.356 15.576 1.00 98.44 82 ARG A CA 1
ATOM 628 C C . ARG A 1 82 ? -11.554 -2.067 16.399 1.00 98.44 82 ARG A C 1
ATOM 630 O O . ARG A 1 82 ? -12.396 -1.965 17.282 1.00 98.44 82 ARG A O 1
ATOM 637 N N . LEU A 1 83 ? -10.678 -1.106 16.106 1.00 98.38 83 LEU A N 1
ATOM 638 C CA . LEU A 1 83 ? -10.616 0.157 16.845 1.00 98.38 83 LEU A CA 1
ATOM 639 C C . LEU A 1 83 ? -11.912 0.961 16.711 1.00 98.38 83 LEU A C 1
ATOM 641 O O . LEU A 1 83 ? -12.404 1.464 17.712 1.00 98.38 83 LEU A O 1
ATOM 645 N N . ILE A 1 84 ? -12.496 1.018 15.511 1.00 98.31 84 ILE A N 1
ATOM 646 C CA . ILE A 1 84 ? -13.802 1.659 15.290 1.00 98.31 84 ILE A CA 1
ATOM 647 C C . ILE A 1 84 ? -14.869 0.997 16.170 1.00 98.31 84 ILE A C 1
ATOM 649 O O . ILE A 1 84 ? -15.542 1.684 16.929 1.00 98.31 84 ILE A O 1
ATOM 653 N N . SER A 1 85 ? -14.941 -0.338 16.169 1.00 98.12 85 SER A N 1
ATOM 654 C CA . SER A 1 85 ? -15.938 -1.063 16.969 1.00 98.12 85 SER A CA 1
ATOM 655 C C . SER A 1 85 ? -15.759 -0.916 18.485 1.00 98.12 85 SER A C 1
ATOM 657 O O . SER A 1 85 ? -16.717 -1.054 19.239 1.00 98.12 85 SER A O 1
ATOM 659 N N . GLU A 1 86 ? -14.530 -0.689 18.959 1.00 97.50 86 GLU A N 1
ATOM 660 C CA . GLU A 1 86 ? -14.259 -0.412 20.375 1.00 97.50 86 GLU A CA 1
ATOM 661 C C . GLU A 1 86 ? -14.718 1.008 20.747 1.00 97.50 86 GLU A C 1
ATOM 663 O O . GLU A 1 86 ? -15.269 1.196 21.829 1.00 97.50 86 GLU A O 1
ATOM 668 N N . MET A 1 87 ? -14.547 1.982 19.846 1.00 97.94 87 MET A N 1
ATOM 669 C CA . MET A 1 87 ? -15.017 3.358 20.041 1.00 97.94 87 MET A CA 1
ATOM 670 C C . MET A 1 87 ? -16.545 3.462 20.023 1.00 97.94 87 MET A C 1
ATOM 672 O O . MET A 1 87 ? -17.103 4.084 20.919 1.00 97.94 87 MET A O 1
ATOM 676 N N . GLU A 1 88 ? -17.210 2.816 19.060 1.00 97.38 88 GLU A N 1
ATOM 677 C CA . GLU A 1 88 ? -18.681 2.796 18.954 1.00 97.38 88 GLU A CA 1
ATOM 678 C C . GLU A 1 88 ? -19.320 2.255 20.241 1.00 97.38 88 GLU A C 1
ATOM 680 O O . GLU A 1 88 ? -20.228 2.860 20.802 1.00 97.38 88 GLU A O 1
ATOM 685 N N . LYS A 1 89 ? -18.775 1.162 20.787 1.00 97.44 89 LYS A N 1
ATOM 686 C CA . LYS A 1 89 ? -19.243 0.604 22.064 1.00 97.44 89 LYS A CA 1
ATOM 687 C C . LYS A 1 89 ? -19.036 1.551 23.238 1.00 97.44 89 LYS A C 1
ATOM 689 O O . LYS A 1 89 ? -19.866 1.581 24.136 1.00 97.44 89 LYS A O 1
ATOM 694 N N . ALA A 1 90 ? -17.918 2.275 23.268 1.00 95.25 90 ALA A N 1
ATOM 695 C CA . ALA A 1 90 ? -17.641 3.220 24.344 1.00 95.25 90 ALA A CA 1
ATOM 696 C C . ALA A 1 90 ? -18.640 4.387 24.331 1.00 95.25 90 ALA A C 1
ATOM 698 O O . ALA A 1 90 ? -19.084 4.804 25.397 1.00 95.25 90 ALA A O 1
ATOM 699 N N . GLU A 1 91 ? -19.014 4.865 23.141 1.00 95.88 91 GLU A N 1
ATOM 700 C CA . GLU A 1 91 ? -20.034 5.900 22.951 1.00 95.88 91 GLU A CA 1
ATOM 701 C C . GLU A 1 91 ? -21.420 5.429 23.406 1.00 95.88 91 GLU A C 1
ATOM 703 O O . GLU A 1 91 ? -22.094 6.156 24.122 1.00 95.88 91 GLU A O 1
ATOM 708 N N . GLU A 1 92 ? -21.819 4.197 23.076 1.00 89.88 92 GLU A N 1
ATOM 709 C CA . GLU A 1 92 ? -23.103 3.627 23.520 1.00 89.88 92 GLU A CA 1
ATOM 710 C C . GLU A 1 92 ? -23.202 3.448 25.043 1.00 89.88 92 GLU A C 1
ATOM 712 O O . GLU A 1 92 ? -24.299 3.438 25.601 1.00 89.88 92 GLU A O 1
ATOM 717 N N . THR A 1 93 ? -22.068 3.253 25.722 1.00 88.50 93 THR A N 1
ATOM 718 C CA . THR A 1 93 ? -22.021 3.050 27.179 1.00 88.50 93 THR A CA 1
ATOM 719 C C . THR A 1 93 ? -21.893 4.336 27.999 1.00 88.50 93 THR A C 1
ATOM 721 O O . THR A 1 93 ? -21.962 4.253 29.228 1.00 88.50 93 THR A O 1
ATOM 724 N N . ALA A 1 94 ? -21.657 5.482 27.353 1.00 70.56 94 ALA A N 1
ATOM 725 C CA . ALA A 1 94 ? -21.481 6.792 27.987 1.00 70.56 94 ALA A CA 1
ATOM 726 C C . ALA A 1 94 ? -22.813 7.545 28.126 1.00 70.56 94 ALA A C 1
ATOM 728 O O . ALA A 1 94 ? -22.970 8.237 29.159 1.00 70.56 94 ALA A O 1
#

Foldseek 3Di:
DDDDDDPPPPPPPVPPDDPPDDPQQVCQVVCVVVVHDSGPQPDDCVPQADPDADPVRHGDDDDPSNVVVVVVVVVVVVVVVVVVVVVVVVVVVD

Mean predicted aligned error: 12.28 Å

Solvent-accessible surface area (backbone atoms only — not comparable to full-atom values): 6155 Å² total; per-residue (Å²): 138,84,82,87,73,85,80,80,75,78,75,78,73,79,74,82,78,77,81,84,69,64,76,69,56,70,63,22,68,61,30,45,75,70,76,42,47,61,38,85,69,76,54,52,69,85,57,72,50,74,96,55,61,45,95,89,70,47,75,54,81,80,50,75,67,56,53,51,51,52,52,50,52,50,53,51,52,52,51,52,54,50,54,51,55,54,50,55,53,52,62,78,74,106

InterPro domains:
  IPR034596 Large ribosomal subunit protein mL52 [PF18699] (27-93)
  IPR034596 Large ribosomal subunit protein mL52 [PTHR34090] (10-92)

Nearest PDB structures (foldseek):
  7o9k-assembly1_j  TM=9.462E-01  e=2.522E-05  Homo sapiens
  7nql-assembly1_Bo  TM=9.447E-01  e=3.129E-05  Sus scrofa
  8any-assembly1_j  TM=9.452E-01  e=3.612E-05  Homo sapiens
  7aoi-assembly1_Ao  TM=6.685E-01  e=1.128E-02  Trypanosoma brucei

Radius of gyration: 28.6 Å; Cα contacts (8 Å, |Δi|>4): 32; chains: 1; bounding box: 76×72×51 Å

Secondary structure (DSSP, 8-state):
--------------------S-GGGTTHHHHHHTT--SSTTSSSHHHHS-S-B-TTSPBPPPPHHHHHHHHHHHHHHHHHHHHHHHHHHHHHT-

Organism: Geodia barretti (NCBI:txid519541)

pLDDT: mean 83.72, std 16.31, range [39.69, 98.62]

=== Feature glossary ===
The features interleaved in this record are:

— What the protein is —

Sequence gives the chain of amino acids in standard one-letter code (A=alanine, C=cysteine, …, Y=tyrosine), read N→C. It is the only feature that is directly encoded by the gene; all structural features are derived from the folded form of this sequence.

Database cross-references. InterPro integrates a dozen domain/family signature databases into unified entries with residue-range hits. GO terms attach function/process/location labels with evidence codes. CATH codes position the fold in a four-level structural taxonomy. Organism is the NCBI-taxonomy species name.

— Where its atoms are —

Atomic coordinates in PDBx/mmCIF format — the same representation the Protein Data Bank distributes. Each line of the _atom_site loop places one backbone atom in Cartesian space (units: ångströms, origin: arbitrary).

The six renders are orthographic views along the three Cartesian axes in both directions. Representation (cartoon, sticks, or surface) and color scheme (sequence-rainbow or by-chain) vary across proteins so the training set covers all the common visualization conventions.

— Local backbone conformation —

Eight-state secondary structure (DSSP): H is the canonical α-helix, G the tighter 3₁₀-helix, I the wider π-helix; E/B are β-structure, T and S are turns and bends, and '-' is everything else. DSSP derives these from the pattern of main-chain N–H···O=C hydrogen bonds, not from the sequence.

P-SEA three-state annotation labels each residue as helix, strand, or coil based purely on the geometry of the Cα trace. It serves as a fallback when the full backbone (and thus DSSP) is unavailable.

The φ/ψ torsion pair specifies the backbone conformation at each residue. φ rotates about the N–Cα bond, ψ about the Cα–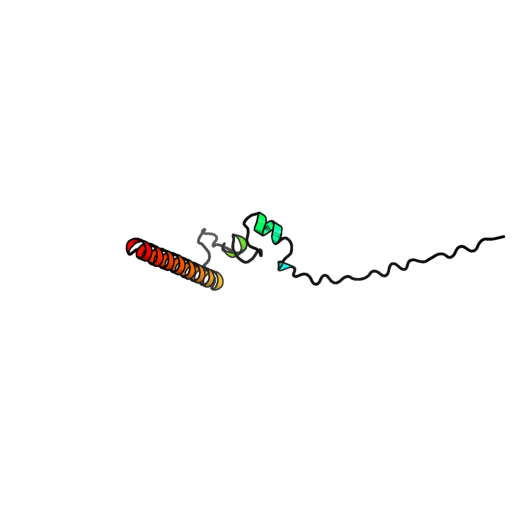C bond. Steri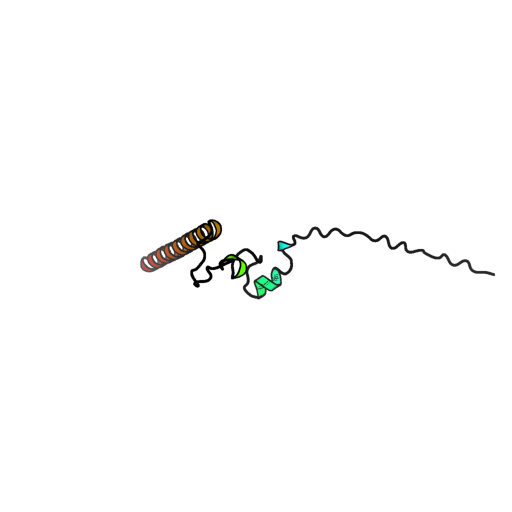c clashes forbid most of the (φ, ψ) plane — the allowed regions (α-helix basin, β-sheet basin, left-handed helix) are the Ramachandran-allowed regions.

— Global shape and packing —

The geometric summary reports three shape descriptors. Rg (radius of gyration) measures how spread out the Cα atoms are about their centre of mass; compact globular proteins have small Rg, elongated or unfolded ones large. Cα contacts (<8 Å, |i−j|>4) count long-range residue pairs in spatial proximity — high for tightly packed folds, near zero for rods or random coil. The bounding-box extents give the protein's footprint along x, y, z in Å.

Solvent-accessible surface area (SASA) is the area in Å² traced out by the centre of a 1.4 Å probe sphere (a water molecule) rolled over the protein's van der Waals surface (Shrake–Rupley / Lee–Richards construction). Buried residues have near-zero SASA; fully exposed residues can exceed 200 Å². The total SASA scales roughly with the number of surface residues.

The contact map is a binary N×N matrix image: pixel (i, j) is dark where Cα_i and Cα_j are within 8 Å and |i−j|>4. Because the |i−j|>4 filter removes local helical contacts, off-diagonal stripes parallel to the main diagonal indicate parallel β-sheets; stripes perpendicular to it indicate antiparallel β-sheets. The Ramachandran plot scatters every residue's (φ, ψ) pair against the sterically allowed regions. The PAE heatmap renders the predicted-aligned-error matrix.

— Structural neighborhood —

3Di is Foldseek's structural alphabet. Each residue is assigned one of twenty discrete states based on how its Cα sits relative to its spatial (not sequential) neighbors. Aligning 3Di strings finds structural homologs roughly as well as full 3D superposition, but orders of magnitude faster.

Nearest PDB neighbors are the top structural matches found by Foldseek when searching this structure against the entire Protein Data Bank. Each hit reports a TM-score (0 to 1; >0.5 almost always implies the same fold) and an E-value. These are *structural* homologs — they may share no detectable sequence similarity.

— Confidence and disorder —

For AlphaFold models, the B-factor field carries pLDDT — the model's own estimate of local accuracy on a 0–100 scale. Regions with pLDDT<50 should be treated as essentially unmodeled; they often correspond to intrinsically disordered segments.

Crystallographic B-factors measure how much each atom's electron density is smeared out, in Å². They rise in mobile loops and surface residues and fall in the buried interior. In AlphaFold models this column is repurposed to hold pLDDT instead.

Predicted aligned error is AlphaFold's pairwise confidence. Unlike pLDDT (per-residue), PAE is per-residue-pair and captures whether two parts of the structure are correctly placed relative to each other. Units are ångströms of expected positional error.